Protein AF-A0A966EDH3-F1 (afdb_monomer_lite)

Structure (mmCIF, N/CA/C/O backbone):
data_AF-A0A966EDH3-F1
#
_entry.id   AF-A0A966EDH3-F1
#
loop_
_atom_site.group_PDB
_atom_site.id
_atom_site.type_symbol
_atom_site.label_atom_id
_atom_site.label_alt_id
_atom_site.label_comp_id
_atom_site.label_asym_id
_atom_site.label_entity_id
_atom_site.label_seq_id
_atom_site.pdbx_PDB_ins_code
_atom_site.Cartn_x
_atom_site.Cartn_y
_atom_site.Cartn_z
_atom_site.occupancy
_atom_site.B_iso_or_equiv
_atom_site.auth_seq_id
_atom_site.auth_comp_id
_atom_site.auth_asym_id
_atom_site.auth_atom_id
_atom_site.pdbx_PDB_model_num
ATOM 1 N N . LEU A 1 1 ? 8.146 -3.026 -17.309 1.00 75.06 1 LEU A N 1
ATOM 2 C CA . LEU A 1 1 ? 8.059 -4.359 -16.666 1.00 75.06 1 LEU A CA 1
ATOM 3 C C . LEU A 1 1 ? 6.605 -4.622 -16.297 1.00 75.06 1 LEU A C 1
ATOM 5 O O . LEU A 1 1 ? 5.991 -3.708 -15.759 1.00 75.06 1 LEU A O 1
ATOM 9 N N . PRO A 1 2 ? 6.041 -5.802 -16.599 1.00 86.81 2 PRO A N 1
ATOM 10 C CA . PRO A 1 2 ? 4.700 -6.165 -16.144 1.00 86.81 2 PRO A CA 1
ATOM 11 C C . PRO A 1 2 ? 4.622 -6.210 -14.615 1.00 86.81 2 PRO A C 1
ATOM 13 O O . PRO A 1 2 ? 5.574 -6.651 -13.969 1.00 86.81 2 PRO A O 1
ATOM 16 N N . LEU A 1 3 ? 3.478 -5.826 -14.039 1.00 75.69 3 LEU A N 1
ATOM 17 C CA . LEU A 1 3 ? 3.262 -5.883 -12.587 1.00 75.69 3 LEU A CA 1
ATOM 18 C C . LEU A 1 3 ? 3.503 -7.297 -12.038 1.00 75.69 3 LEU A C 1
ATOM 20 O O . LEU A 1 3 ? 4.194 -7.454 -11.039 1.00 75.69 3 LEU A O 1
ATOM 24 N N . ALA A 1 4 ? 3.031 -8.328 -12.745 1.00 83.56 4 ALA A N 1
ATOM 25 C CA . ALA A 1 4 ? 3.264 -9.724 -12.375 1.00 83.56 4 ALA A CA 1
ATOM 26 C C . ALA A 1 4 ? 4.761 -10.069 -12.259 1.00 83.56 4 ALA A C 1
ATOM 28 O O . ALA A 1 4 ? 5.162 -10.788 -11.352 1.00 83.56 4 ALA A O 1
ATOM 29 N N . THR A 1 5 ? 5.606 -9.513 -13.132 1.00 90.75 5 THR A N 1
ATOM 30 C CA . THR A 1 5 ? 7.062 -9.714 -13.085 1.00 90.75 5 THR A CA 1
ATOM 31 C C . THR A 1 5 ? 7.702 -9.012 -11.889 1.00 90.75 5 THR A C 1
ATOM 33 O O . THR A 1 5 ? 8.633 -9.548 -11.296 1.00 90.75 5 THR A O 1
ATOM 36 N N . VAL A 1 6 ? 7.209 -7.825 -11.527 1.00 84.81 6 VAL A N 1
ATOM 37 C CA . VAL A 1 6 ? 7.681 -7.090 -10.344 1.00 84.81 6 VAL A CA 1
ATOM 38 C C . VAL A 1 6 ? 7.301 -7.843 -9.070 1.00 84.81 6 VAL A C 1
ATOM 40 O O . VAL A 1 6 ? 8.160 -8.070 -8.227 1.00 84.81 6 VAL A O 1
ATOM 43 N N . LEU A 1 7 ? 6.047 -8.294 -8.962 1.00 81.06 7 LEU A N 1
ATOM 44 C CA . LEU A 1 7 ? 5.544 -9.014 -7.788 1.00 81.06 7 LEU A CA 1
ATOM 45 C C . LEU A 1 7 ? 6.178 -10.404 -7.620 1.00 81.06 7 LEU A C 1
ATOM 47 O O . LEU A 1 7 ? 6.407 -10.837 -6.496 1.00 81.06 7 LEU A O 1
ATOM 51 N N . ALA A 1 8 ? 6.506 -11.093 -8.718 1.00 91.56 8 ALA A N 1
ATOM 52 C CA . ALA A 1 8 ? 7.157 -12.404 -8.676 1.00 91.56 8 ALA A CA 1
ATOM 53 C C . ALA A 1 8 ? 8.657 -12.346 -8.322 1.00 91.56 8 ALA A C 1
ATOM 55 O O . ALA A 1 8 ? 9.276 -13.388 -8.107 1.00 91.56 8 ALA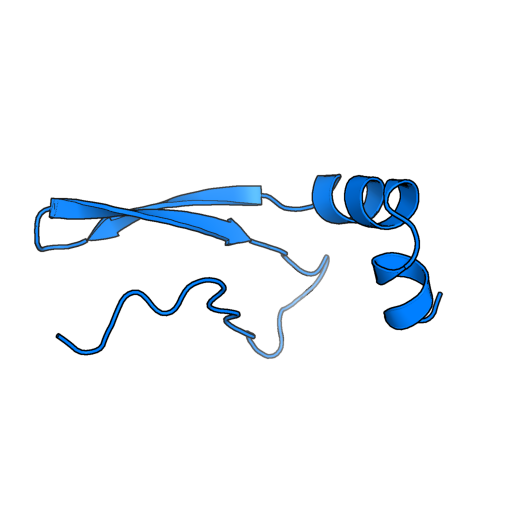 A O 1
ATOM 56 N N . ASN A 1 9 ? 9.265 -11.155 -8.276 1.00 93.62 9 ASN A N 1
ATOM 57 C CA . ASN A 1 9 ?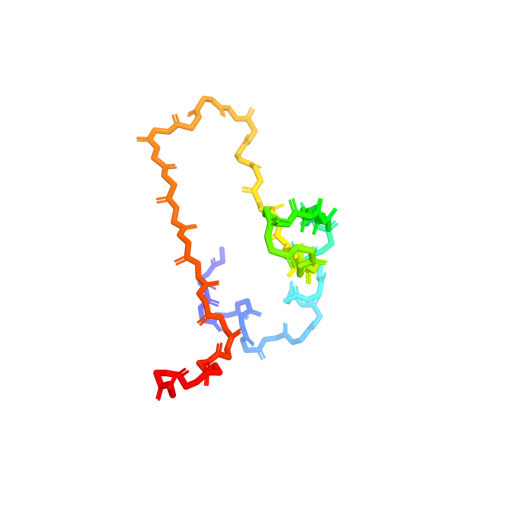 10.678 -10.982 -7.955 1.00 93.62 9 ASN A CA 1
ATOM 58 C C . ASN A 1 9 ? 10.843 -10.119 -6.690 1.00 93.62 9 ASN A C 1
ATOM 60 O O . ASN A 1 9 ? 10.732 -8.895 -6.771 1.00 93.62 9 ASN A O 1
ATOM 64 N N . PRO A 1 10 ? 11.205 -10.718 -5.540 1.00 86.69 10 PRO A N 1
ATOM 65 C CA . PRO A 1 10 ? 11.322 -10.003 -4.268 1.00 86.69 10 PRO A CA 1
ATOM 66 C C . PRO A 1 10 ? 12.282 -8.810 -4.300 1.00 86.69 10 PRO A C 1
ATOM 68 O O . PRO A 1 10 ? 12.045 -7.809 -3.632 1.00 86.69 10 PRO A O 1
ATOM 71 N N . ARG A 1 11 ? 13.357 -8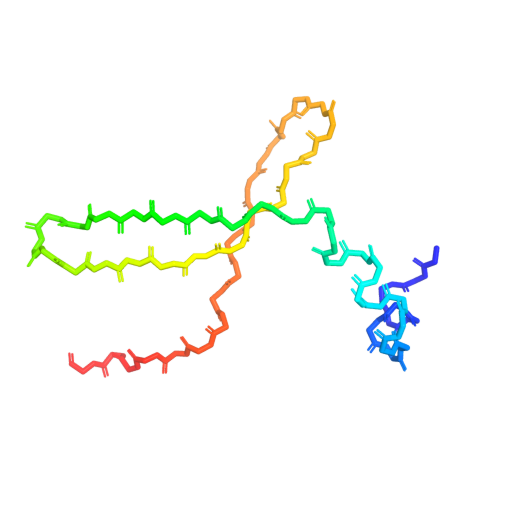.882 -5.098 1.00 90.31 11 ARG A N 1
ATOM 72 C CA . ARG A 1 11 ? 14.319 -7.777 -5.220 1.00 90.31 11 ARG A CA 1
ATOM 73 C C . ARG A 1 11 ? 13.728 -6.602 -5.993 1.00 90.31 11 ARG A C 1
ATOM 75 O O . ARG A 1 11 ? 13.970 -5.458 -5.629 1.00 90.31 11 ARG A O 1
ATOM 82 N N . LEU A 1 12 ? 12.949 -6.879 -7.042 1.00 85.38 12 LEU A N 1
ATOM 83 C CA . LEU A 1 12 ? 12.250 -5.837 -7.797 1.00 85.38 12 LEU A CA 1
ATOM 84 C C . LEU A 1 12 ? 11.106 -5.235 -6.981 1.00 85.38 12 LEU A C 1
ATOM 86 O O . LEU A 1 12 ? 10.961 -4.018 -6.970 1.00 85.38 12 LEU A O 1
ATOM 90 N N . ALA A 1 13 ? 10.343 -6.062 -6.265 1.00 83.75 13 ALA A N 1
ATOM 91 C CA . ALA A 1 13 ? 9.301 -5.594 -5.359 1.00 83.75 13 ALA A CA 1
ATOM 92 C C . ALA A 1 13 ? 9.871 -4.651 -4.285 1.00 83.75 13 ALA A C 1
ATOM 94 O O . ALA A 1 13 ? 9.357 -3.549 -4.118 1.00 83.75 13 ALA A O 1
ATOM 95 N N . ALA A 1 14 ? 10.980 -5.033 -3.641 1.00 81.19 14 ALA A N 1
ATOM 96 C CA . ALA A 1 14 ? 11.655 -4.203 -2.640 1.00 81.19 14 ALA A CA 1
ATOM 97 C C . ALA A 1 14 ? 12.214 -2.890 -3.221 1.00 81.19 14 ALA A C 1
ATOM 99 O O . ALA A 1 14 ? 12.125 -1.833 -2.600 1.00 81.19 14 ALA A O 1
ATOM 100 N N . ALA A 1 15 ? 12.781 -2.932 -4.431 1.00 83.62 15 ALA A N 1
ATOM 101 C CA . ALA A 1 15 ? 13.286 -1.732 -5.096 1.00 83.62 15 ALA A CA 1
ATOM 102 C C . ALA A 1 15 ? 12.161 -0.745 -5.451 1.00 83.62 15 ALA A C 1
ATOM 104 O O . ALA A 1 15 ? 12.351 0.463 -5.351 1.00 83.62 15 ALA A O 1
ATOM 105 N N . VAL A 1 16 ? 10.986 -1.247 -5.844 1.00 79.50 16 VAL A N 1
ATOM 106 C CA . VAL A 1 16 ? 9.809 -0.414 -6.135 1.00 79.50 16 VAL A CA 1
ATOM 107 C C . VAL A 1 16 ? 9.172 0.116 -4.848 1.00 79.50 16 VAL A C 1
ATOM 109 O O . VAL A 1 16 ? 8.764 1.276 -4.813 1.00 79.50 16 VAL A O 1
ATOM 112 N N . SER A 1 17 ? 9.133 -0.679 -3.773 1.00 77.12 17 SER A N 1
ATOM 113 C CA . SER A 1 17 ? 8.600 -0.229 -2.481 1.00 77.12 17 SER A CA 1
ATOM 114 C C . SER A 1 17 ? 9.461 0.848 -1.819 1.00 77.12 17 SER A C 1
ATOM 116 O O . SER A 1 17 ? 8.938 1.629 -1.036 1.00 77.12 17 SER A O 1
ATOM 118 N N . ALA A 1 18 ? 10.753 0.944 -2.150 1.00 72.12 18 ALA A N 1
ATOM 119 C CA . ALA A 1 18 ? 11.637 1.995 -1.637 1.00 72.12 18 ALA A CA 1
ATOM 120 C C . ALA A 1 18 ? 11.197 3.422 -2.028 1.00 72.12 18 ALA A C 1
ATOM 122 O O . ALA A 1 18 ? 11.639 4.387 -1.412 1.00 72.12 18 ALA A O 1
ATOM 123 N N . GLY A 1 19 ? 10.338 3.565 -3.045 1.00 76.56 19 GLY A N 1
ATOM 124 C CA . GLY A 1 19 ? 9.735 4.843 -3.430 1.00 76.56 19 GLY A CA 1
ATOM 125 C C . GLY A 1 19 ? 8.452 5.199 -2.671 1.00 76.56 19 GLY A C 1
ATOM 126 O O . GLY A 1 19 ? 7.849 6.227 -2.975 1.00 76.56 19 GLY A O 1
ATOM 127 N N . LEU A 1 20 ? 8.001 4.356 -1.738 1.00 86.50 20 LEU A N 1
ATOM 128 C CA . LEU A 1 20 ? 6.819 4.615 -0.921 1.00 86.50 20 LEU A CA 1
ATOM 129 C C . LEU A 1 20 ? 7.180 5.491 0.276 1.00 86.50 20 LEU A C 1
ATOM 131 O O . LEU A 1 20 ? 8.207 5.296 0.923 1.00 86.50 20 LEU A O 1
ATOM 135 N N . GLN A 1 21 ? 6.301 6.434 0.592 1.00 89.00 21 GLN A N 1
ATOM 136 C CA . GLN A 1 21 ? 6.391 7.220 1.810 1.00 89.00 21 GLN A CA 1
ATOM 137 C C . GLN A 1 21 ? 5.560 6.551 2.904 1.00 89.00 21 GLN A C 1
ATOM 139 O O . GLN A 1 21 ? 4.348 6.422 2.756 1.00 89.00 21 GLN A O 1
ATOM 144 N N . GLU A 1 22 ? 6.177 6.174 4.021 1.00 89.75 22 GLU A N 1
ATOM 145 C CA . GLU A 1 22 ? 5.417 5.789 5.212 1.00 89.75 22 GLU A CA 1
ATOM 146 C C . GLU A 1 22 ? 4.707 7.019 5.792 1.00 89.75 22 GLU A C 1
ATOM 148 O O . GLU A 1 22 ? 5.315 8.076 5.992 1.00 89.75 22 GLU A O 1
ATOM 153 N N . VAL A 1 23 ? 3.407 6.892 6.038 1.00 91.69 23 VAL A N 1
ATOM 154 C CA . VAL A 1 23 ? 2.562 7.947 6.597 1.00 91.69 23 VAL A CA 1
ATOM 155 C C . VAL A 1 23 ? 1.834 7.434 7.831 1.00 91.69 23 VAL A C 1
ATOM 157 O O . VAL A 1 23 ? 1.481 6.261 7.931 1.00 91.69 23 VAL A O 1
ATOM 160 N N . GLU A 1 24 ? 1.597 8.332 8.779 1.00 93.69 24 GLU A N 1
ATOM 161 C CA . GLU A 1 24 ? 0.861 8.048 10.006 1.00 93.69 24 GLU A CA 1
ATOM 162 C C . GLU A 1 24 ? -0.200 9.129 10.220 1.00 93.69 24 GLU A C 1
ATOM 164 O O . GLU A 1 24 ? 0.070 10.320 10.050 1.00 93.69 24 GLU A O 1
ATOM 169 N N . ALA A 1 25 ? -1.407 8.715 10.598 1.00 92.56 25 ALA A N 1
ATOM 170 C CA . ALA A 1 25 ? -2.507 9.610 10.918 1.00 92.56 25 ALA A CA 1
ATOM 171 C C . ALA A 1 25 ? -3.193 9.173 12.214 1.00 92.56 25 ALA A C 1
ATOM 173 O O . ALA A 1 25 ? -3.485 7.993 12.417 1.00 92.56 25 ALA A O 1
ATOM 174 N N . LYS A 1 26 ? -3.486 10.145 13.082 1.00 94.69 26 LYS A N 1
ATOM 175 C CA . LYS A 1 26 ? -4.285 9.927 14.288 1.00 94.69 26 LYS A CA 1
ATOM 176 C C . LYS A 1 26 ? -5.746 10.253 14.001 1.00 94.69 26 LYS A C 1
ATOM 178 O O . LYS A 1 26 ? -6.062 11.368 13.589 1.00 94.69 26 LYS A O 1
ATOM 183 N N . LEU A 1 27 ? -6.621 9.279 14.215 1.00 91.94 27 LEU A N 1
ATOM 184 C CA . LEU A 1 27 ? -8.062 9.419 14.060 1.00 91.94 27 LEU A CA 1
ATOM 185 C C . LEU A 1 27 ? -8.686 10.100 15.285 1.00 91.94 27 LEU A C 1
ATOM 187 O O . LEU A 1 27 ? -8.076 10.204 16.353 1.00 91.94 27 LEU A O 1
ATOM 191 N N . ALA A 1 28 ? -9.921 10.578 15.123 1.00 94.31 28 ALA A N 1
ATOM 192 C CA . ALA A 1 28 ? -10.641 11.321 16.159 1.00 94.31 28 ALA A CA 1
ATOM 193 C C . ALA A 1 28 ? -10.913 10.495 17.432 1.00 94.31 28 ALA A C 1
ATOM 195 O O . ALA A 1 28 ? -11.013 11.059 18.517 1.00 94.31 28 ALA A O 1
ATOM 196 N N . ASP A 1 29 ? -10.998 9.172 17.305 1.00 93.12 29 ASP A N 1
ATOM 197 C CA . ASP A 1 29 ? -11.171 8.220 18.409 1.00 93.12 29 ASP A CA 1
ATOM 198 C C . ASP A 1 29 ? -9.855 7.897 19.146 1.00 93.12 29 ASP A C 1
ATOM 200 O O . ASP A 1 29 ? -9.846 7.145 20.119 1.00 93.12 29 ASP A O 1
ATOM 204 N N . GLY A 1 30 ? -8.736 8.479 18.703 1.00 93.75 30 GLY A N 1
ATOM 205 C CA . GLY A 1 30 ? -7.410 8.254 19.263 1.00 93.75 30 GLY A CA 1
ATOM 206 C C . GLY A 1 30 ? -6.628 7.112 18.612 1.00 93.75 30 GLY A C 1
ATOM 207 O O . GLY A 1 30 ? -5.454 6.952 18.952 1.00 93.75 30 GLY A O 1
ATOM 208 N N . THR A 1 31 ? -7.221 6.375 17.669 1.00 90.19 31 THR A N 1
ATOM 209 C CA . THR A 1 31 ? -6.556 5.302 16.920 1.00 90.19 31 THR A CA 1
ATOM 210 C C . THR A 1 31 ? -5.469 5.874 16.009 1.00 90.19 31 THR A C 1
ATOM 212 O O . THR A 1 31 ? -5.685 6.855 15.298 1.00 90.19 31 THR A O 1
ATOM 215 N N . THR A 1 32 ? -4.296 5.242 15.995 1.00 91.56 32 THR A N 1
ATOM 216 C CA . THR A 1 32 ? -3.219 5.559 15.049 1.00 91.56 32 THR A CA 1
ATOM 217 C C . THR A 1 32 ? -3.272 4.600 13.865 1.00 91.56 32 THR A C 1
ATOM 219 O O . THR A 1 32 ? -3.166 3.388 14.046 1.00 91.56 32 THR A O 1
ATOM 222 N N . VAL A 1 33 ? -3.371 5.146 12.654 1.00 88.44 33 VAL A N 1
ATOM 223 C CA . VAL A 1 33 ? -3.286 4.398 11.394 1.00 88.44 33 VAL A CA 1
ATOM 224 C C . VAL A 1 33 ? -1.939 4.677 10.741 1.00 88.44 33 VAL A C 1
ATOM 226 O O . VAL A 1 33 ? -1.529 5.833 10.642 1.00 88.44 33 VAL A O 1
ATOM 229 N N . LYS A 1 34 ? -1.262 3.618 10.293 1.00 90.19 34 LYS A N 1
ATOM 230 C CA . LYS A 1 34 ? -0.015 3.683 9.524 1.00 90.19 34 LYS A CA 1
ATOM 231 C C . LYS A 1 34 ? -0.254 3.109 8.140 1.00 90.19 34 LYS A C 1
ATOM 233 O O . LYS A 1 34 ? -0.938 2.095 8.026 1.00 90.19 34 LYS A O 1
ATOM 238 N N . ASP A 1 35 ? 0.309 3.744 7.124 1.00 88.69 35 ASP A N 1
ATOM 239 C CA . ASP A 1 35 ? 0.137 3.339 5.731 1.00 88.69 35 ASP A CA 1
ATOM 240 C C . ASP A 1 35 ? 1.385 3.674 4.896 1.00 88.69 35 ASP A C 1
ATOM 242 O O . ASP A 1 35 ? 2.291 4.372 5.355 1.00 88.69 35 ASP A O 1
ATOM 246 N N . ALA A 1 36 ? 1.428 3.184 3.660 1.00 89.38 36 ALA A N 1
ATOM 247 C CA . ALA A 1 36 ? 2.449 3.485 2.671 1.00 89.38 36 ALA A CA 1
ATOM 248 C C . ALA A 1 36 ? 1.825 4.214 1.470 1.00 89.38 36 ALA A C 1
ATOM 250 O O . ALA A 1 36 ? 0.995 3.674 0.740 1.00 89.38 36 ALA A O 1
ATOM 251 N N . LEU A 1 37 ? 2.257 5.451 1.231 1.00 88.31 37 LEU A N 1
ATOM 252 C CA . LEU A 1 37 ? 1.745 6.319 0.180 1.00 88.31 37 LEU A CA 1
ATOM 253 C C . LEU A 1 37 ? 2.678 6.332 -1.036 1.00 88.31 37 LEU A C 1
ATOM 255 O O . LEU A 1 37 ? 3.839 6.732 -0.951 1.00 88.31 37 LEU A O 1
ATOM 259 N N . ALA A 1 38 ? 2.135 5.973 -2.198 1.00 87.44 38 ALA A N 1
ATOM 260 C CA . ALA A 1 38 ? 2.766 6.218 -3.491 1.00 87.44 38 ALA A CA 1
ATOM 261 C C . ALA A 1 38 ? 2.232 7.528 -4.088 1.00 87.44 38 ALA A C 1
ATOM 263 O O . ALA A 1 38 ? 1.037 7.630 -4.371 1.00 87.44 38 ALA A O 1
ATOM 264 N N . GLN A 1 39 ? 3.102 8.512 -4.330 1.00 85.19 39 GLN A N 1
ATOM 265 C CA . GLN A 1 39 ? 2.725 9.735 -5.045 1.00 85.19 39 GLN A CA 1
ATOM 266 C C . GLN A 1 39 ? 3.248 9.714 -6.488 1.00 85.19 39 GLN A C 1
ATOM 268 O O . GLN A 1 39 ? 4.431 9.440 -6.712 1.00 85.19 39 GLN A O 1
ATOM 273 N N . PRO A 1 40 ? 2.403 10.008 -7.493 1.00 82.00 40 PRO A N 1
A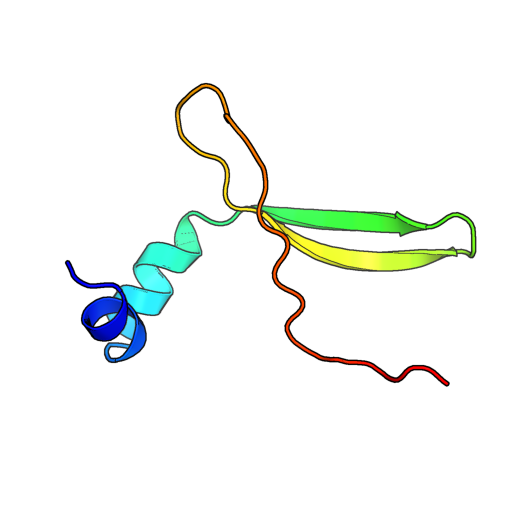TOM 274 C CA . PRO A 1 40 ? 2.882 10.189 -8.854 1.00 82.00 40 PRO A CA 1
ATOM 275 C C . PRO A 1 40 ? 3.752 11.449 -8.939 1.00 82.00 40 PRO A C 1
ATOM 277 O O . PRO A 1 40 ? 3.486 12.447 -8.280 1.00 82.00 40 PRO A O 1
ATOM 280 N N . GLN A 1 41 ? 4.750 11.442 -9.824 1.00 81.69 41 GLN A N 1
ATOM 281 C CA . GLN A 1 41 ? 5.646 12.590 -10.054 1.00 81.69 41 GLN A CA 1
ATOM 282 C C . GLN A 1 41 ? 4.949 13.821 -10.681 1.00 81.69 41 GLN A C 1
ATOM 284 O O . GLN A 1 41 ? 5.597 14.825 -10.958 1.00 81.69 41 GLN A O 1
ATOM 289 N N . GLY A 1 42 ? 3.642 13.754 -10.936 1.00 84.12 42 GLY A N 1
ATOM 290 C CA . GLY A 1 42 ? 2.853 14.818 -11.552 1.00 84.12 42 GLY A CA 1
ATOM 291 C C . GLY A 1 42 ? 1.468 14.926 -10.923 1.00 84.12 42 GLY A C 1
ATOM 292 O O . GLY A 1 42 ? 1.187 14.319 -9.892 1.00 84.12 42 GLY A O 1
ATOM 293 N N . GLN A 1 43 ? 0.578 15.693 -11.552 1.00 85.56 43 GLN A N 1
ATOM 294 C CA . GLN A 1 43 ? -0.759 15.910 -11.006 1.00 85.56 43 GLN A CA 1
ATOM 295 C C . GLN A 1 43 ? -1.563 14.602 -10.971 1.00 85.56 43 GLN A C 1
ATOM 297 O O . GLN A 1 43 ? -1.826 13.985 -12.008 1.00 85.56 43 GLN A O 1
ATOM 302 N N . ALA A 1 44 ? -1.965 14.187 -9.770 1.00 82.44 44 ALA A N 1
ATOM 303 C CA . ALA A 1 44 ? -2.827 13.030 -9.587 1.00 82.44 44 ALA A CA 1
ATOM 304 C C . ALA A 1 44 ? -4.198 13.287 -10.233 1.00 82.44 44 ALA A C 1
ATOM 306 O O . ALA A 1 44 ? -4.815 14.328 -10.016 1.00 82.44 44 ALA A O 1
ATOM 307 N N . LYS A 1 45 ? -4.681 12.324 -11.027 1.00 86.31 45 LYS A N 1
ATOM 308 C CA . LYS A 1 45 ? -6.023 12.363 -11.643 1.00 86.31 45 LYS A CA 1
ATOM 309 C C . LYS A 1 45 ? -7.066 11.560 -10.859 1.00 86.31 45 LYS A C 1
ATOM 311 O O . LYS A 1 45 ? -8.226 11.513 -11.250 1.00 86.31 45 LYS A O 1
ATOM 316 N N . GLY A 1 46 ? -6.639 10.911 -9.781 1.00 86.88 46 GLY A N 1
ATOM 317 C CA . GLY A 1 46 ? -7.441 10.044 -8.933 1.00 86.88 46 GLY A CA 1
ATOM 318 C C . GLY A 1 46 ? -6.553 9.303 -7.939 1.00 86.88 46 GLY A C 1
ATOM 319 O O . GLY A 1 46 ? -5.325 9.327 -8.063 1.00 86.88 46 GLY A O 1
ATOM 320 N N . SER A 1 47 ? -7.191 8.643 -6.979 1.00 88.62 47 SER A N 1
ATOM 321 C CA . SER A 1 47 ? -6.520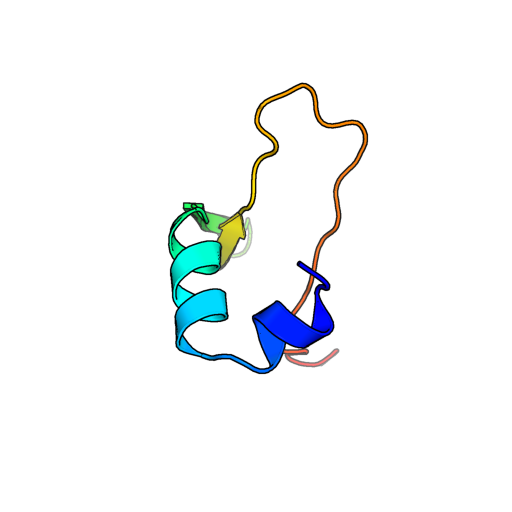 7.896 -5.915 1.00 88.62 47 SER A CA 1
ATOM 322 C C . SER A 1 47 ? -7.048 6.468 -5.867 1.00 88.62 47 SER A C 1
ATOM 324 O O . SER A 1 47 ? -8.237 6.234 -6.083 1.00 88.62 47 SER A O 1
ATOM 326 N N . ILE A 1 48 ? -6.163 5.522 -5.565 1.00 85.00 48 ILE A N 1
ATOM 327 C CA . ILE A 1 48 ? -6.511 4.131 -5.272 1.00 85.00 48 ILE A CA 1
ATOM 328 C C . ILE A 1 48 ? -6.115 3.885 -3.819 1.00 85.00 48 ILE A C 1
ATOM 330 O O . ILE A 1 48 ? -4.967 4.132 -3.456 1.00 85.00 48 ILE A O 1
ATOM 334 N N . LEU A 1 49 ? -7.055 3.405 -3.006 1.00 86.75 49 LEU A N 1
ATOM 335 C CA . LEU A 1 49 ? -6.785 2.931 -1.652 1.00 86.75 49 LEU A CA 1
ATOM 336 C C . LEU A 1 49 ? -6.750 1.403 -1.677 1.00 86.75 49 LEU A C 1
ATOM 338 O O . LEU A 1 49 ? -7.722 0.766 -2.087 1.00 86.75 49 LEU A O 1
ATOM 342 N N . LEU A 1 50 ? -5.631 0.828 -1.248 1.00 84.75 50 LEU A N 1
ATOM 343 C CA . LEU A 1 50 ? -5.462 -0.613 -1.114 1.00 84.75 50 LEU A CA 1
ATOM 344 C C . LEU A 1 50 ? -5.431 -0.950 0.371 1.00 84.75 50 LEU A C 1
ATOM 346 O O . LEU A 1 50 ? -4.491 -0.591 1.067 1.00 84.75 50 LEU A O 1
ATOM 350 N N . ILE A 1 51 ? -6.453 -1.653 0.846 1.00 82.00 51 ILE A N 1
ATOM 351 C CA . ILE A 1 51 ? -6.505 -2.123 2.229 1.00 82.00 51 ILE A CA 1
ATOM 352 C C . ILE A 1 51 ? -5.987 -3.560 2.236 1.00 82.00 51 ILE A C 1
ATOM 354 O O . ILE A 1 51 ? -6.690 -4.492 1.842 1.00 82.00 51 ILE A O 1
ATOM 358 N N . HIS A 1 52 ? -4.730 -3.726 2.637 1.00 68.00 52 HIS A N 1
ATOM 359 C CA . HIS A 1 52 ? -4.150 -5.023 2.970 1.00 68.00 52 HIS A CA 1
ATOM 360 C C . HIS A 1 52 ? -4.401 -5.245 4.469 1.00 68.00 52 HIS A C 1
ATOM 362 O O . HIS A 1 52 ? -4.059 -4.384 5.266 1.00 68.00 52 HIS A O 1
ATOM 368 N N . GLU A 1 53 ? -5.023 -6.372 4.830 1.00 61.09 53 GLU A N 1
ATOM 369 C CA . GLU A 1 53 ? -5.641 -6.672 6.141 1.00 61.09 53 GLU A CA 1
ATOM 370 C C . GLU A 1 53 ? -7.071 -6.103 6.313 1.00 61.09 53 GLU A C 1
ATOM 372 O O . GLU A 1 53 ? -7.286 -4.949 6.676 1.00 61.09 53 GLU A O 1
ATOM 377 N N . TRP A 1 54 ? -8.087 -6.960 6.140 1.00 52.12 54 TRP A N 1
ATOM 378 C CA . TRP A 1 54 ? -9.431 -6.719 6.682 1.00 52.12 54 TRP A CA 1
ATOM 379 C C . TRP A 1 54 ? -9.404 -7.083 8.168 1.00 52.12 54 TRP A C 1
ATOM 381 O O . TRP A 1 54 ? -9.580 -8.245 8.540 1.00 52.12 54 TRP A O 1
ATOM 391 N N . ARG A 1 55 ? -9.190 -6.106 9.052 1.00 57.56 55 ARG A N 1
ATOM 392 C CA . ARG A 1 55 ? -9.565 -6.278 10.461 1.00 57.56 55 ARG A CA 1
ATOM 393 C C . ARG A 1 55 ? -11.064 -6.052 10.588 1.00 57.56 55 ARG A C 1
ATOM 395 O O . ARG A 1 55 ? -11.454 -4.957 10.939 1.00 57.56 55 ARG A O 1
ATOM 402 N N . GLY A 1 56 ? -11.846 -7.073 10.230 1.00 46.19 56 GLY A N 1
ATOM 403 C CA . GLY A 1 56 ? -13.258 -7.268 10.582 1.00 46.19 56 GLY A CA 1
ATOM 404 C C . GLY A 1 56 ? -14.159 -6.027 10.603 1.00 46.19 56 GLY A C 1
ATOM 405 O O . GLY A 1 56 ? -14.047 -5.213 11.507 1.00 46.19 56 GLY A O 1
ATOM 406 N N . LEU A 1 57 ? -15.205 -5.989 9.769 1.00 46.16 57 LEU A N 1
ATOM 407 C CA . LEU A 1 57 ? -16.519 -5.653 10.335 1.00 46.16 57 LEU A CA 1
ATOM 408 C C . LEU A 1 57 ? -16.666 -6.468 11.637 1.00 46.16 57 LEU A C 1
ATOM 410 O O . LEU A 1 57 ? -16.845 -7.685 11.566 1.00 46.16 57 LEU A O 1
ATOM 414 N N . ILE A 1 58 ? -16.508 -5.826 12.790 1.00 38.28 58 ILE A N 1
ATOM 415 C CA . ILE A 1 58 ? -16.937 -6.339 14.090 1.00 38.28 58 ILE A CA 1
ATOM 416 C C . ILE A 1 58 ? -17.749 -5.233 14.741 1.00 38.28 58 ILE A C 1
ATOM 418 O O . ILE A 1 58 ? -17.251 -4.084 14.744 1.00 38.28 58 ILE A O 1
#

Radius of gyration: 14.66 Å; chains: 1; bounding box: 31×28×36 Å

Sequence (58 aa):
LPLATVLANPRLAAAVSAGLQEVEAKLADGTTVKDALAQPQGQAKGSILLIHEWRGLI

Secondary structure (DSSP, 8-state):
--HHHHHT-HHHHHHHHTTPEEEEEE-TTS-EEEEEEPPPSS--S-------S-----

Foldseek 3Di:
DDPVVCVVDPVSVVVVQVQWDWD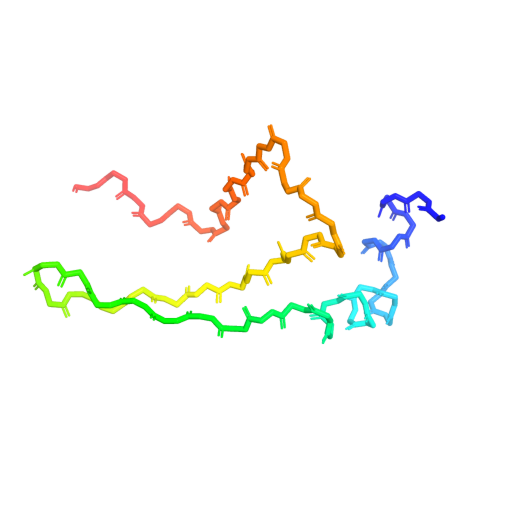WDQDPVRDIDIDTDHDDPDDDPDDDDDDDDDPDPD

pLDDT: mean 82.33, std 12.47, range [38.28, 94.69]